Protein AF-A0A235B339-F1 (afdb_monomer)

Sequence (97 aa):
MYTEVELSSSTPFTQLFIEVILLAMRIAAKNSWETRDPQPMLYFLEIWEKLLPDSVLHNILDHIVIPKLTTTIDTWHPRKETVPIHAWLHPWLPLLF

Nearest PDB structures (foldseek):
  8ro2-assembly1_TF  TM=8.134E-01  e=1.464E-03  Homo sapiens
  9esi-assembly1_m  TM=7.866E-01  e=2.943E-02  Schizosaccharomyces pombe

Foldseek 3Di:
DPDDPCVVCCDPVNVVVVVVVLVVVLVCLQPVDDLLDQPVNVVVCVVCVVVDDPVSLVVSCVPHVVVNLVVCVVVDDPVPDPRDNCVRVVVCVVVVD

pLDDT: mean 79.09, std 12.3, range [37.66, 89.88]

Solvent-accessible surface area (backbone atoms only — not comparable to full-atom values): 5986 Å² total; per-residue (Å²): 144,88,84,83,74,65,75,87,66,54,48,73,63,54,50,51,51,50,53,50,50,53,50,52,49,52,54,46,63,61,70,76,46,52,72,83,52,45,61,67,50,52,53,49,49,62,69,42,55,86,77,47,58,68,71,57,54,51,47,47,42,66,72,45,49,48,55,51,46,52,55,47,58,76,69,57,48,90,89,78,53,90,72,61,71,60,79,35,48,54,80,48,47,79,80,75,102

Structure (mmCIF, N/CA/C/O backbone):
data_AF-A0A235B339-F1
#
_entry.id   AF-A0A235B339-F1
#
loop_
_atom_site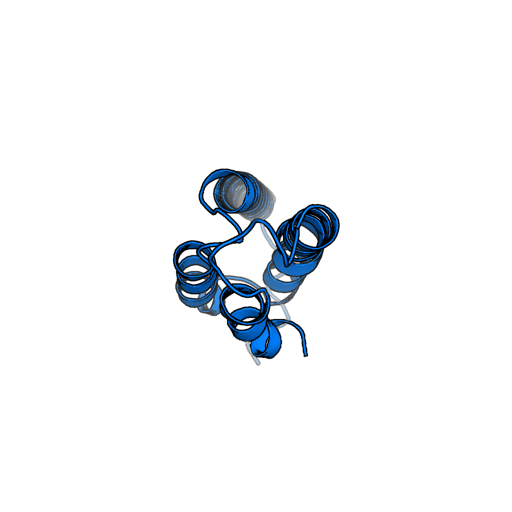.group_PDB
_atom_site.id
_atom_site.type_symbol
_atom_site.label_atom_id
_atom_site.label_alt_id
_atom_site.label_comp_id
_atom_site.label_asym_id
_atom_site.label_entity_id
_atom_site.label_seq_id
_atom_site.pdbx_PDB_ins_code
_atom_site.Cartn_x
_atom_site.Cartn_y
_atom_site.Cartn_z
_atom_site.occupancy
_atom_site.B_iso_or_equiv
_atom_site.auth_seq_id
_atom_site.auth_comp_id
_atom_site.auth_asym_id
_atom_site.auth_atom_id
_atom_site.pdbx_PDB_model_num
ATOM 1 N N . MET A 1 1 ? -28.130 2.184 11.588 1.00 38.97 1 MET A N 1
ATOM 2 C CA . MET A 1 1 ? -28.184 3.263 12.597 1.00 38.97 1 MET A CA 1
ATOM 3 C C . MET A 1 1 ? -27.083 3.087 13.655 1.00 38.97 1 MET A C 1
ATOM 5 O O . MET A 1 1 ? -27.394 3.221 14.824 1.00 38.97 1 MET A O 1
ATOM 9 N N . TYR A 1 2 ? -25.819 2.793 13.284 1.00 37.66 2 TYR A N 1
ATOM 10 C CA . TYR A 1 2 ? -24.742 2.583 14.281 1.00 37.66 2 TYR A CA 1
ATOM 11 C C . TYR A 1 2 ? -23.298 2.899 13.830 1.00 37.66 2 TYR A C 1
ATOM 13 O O . TYR A 1 2 ? -22.376 2.408 14.463 1.00 37.66 2 TYR A O 1
ATOM 21 N N . THR A 1 3 ? -23.034 3.698 12.788 1.00 45.47 3 THR A N 1
ATOM 22 C CA . THR A 1 3 ? -21.622 3.936 12.386 1.00 45.47 3 THR A CA 1
ATOM 23 C C . THR A 1 3 ? -21.245 5.366 12.020 1.00 45.47 3 THR A C 1
ATOM 25 O O . THR A 1 3 ? -20.118 5.587 11.604 1.00 45.47 3 THR A O 1
ATOM 28 N N . GLU A 1 4 ? -22.116 6.357 12.223 1.00 44.16 4 GLU A N 1
ATOM 29 C CA . GLU A 1 4 ? -21.806 7.732 11.786 1.00 44.16 4 GLU A CA 1
ATOM 30 C C . GLU A 1 4 ? -21.756 8.765 12.925 1.00 44.16 4 GLU A C 1
ATOM 32 O O . GLU A 1 4 ? -21.346 9.896 12.706 1.00 44.16 4 GLU A O 1
ATOM 37 N N . VAL A 1 5 ? -22.104 8.381 14.164 1.00 42.84 5 VAL A N 1
ATOM 38 C CA . VAL A 1 5 ? -22.232 9.327 15.297 1.00 42.84 5 VAL A CA 1
ATOM 39 C C . VAL A 1 5 ? -21.091 9.240 16.330 1.00 42.84 5 VAL A C 1
ATOM 41 O O . VAL A 1 5 ? -20.916 10.169 17.110 1.00 42.84 5 VAL A O 1
ATOM 44 N N . GLU A 1 6 ? -20.244 8.203 16.334 1.00 45.28 6 GLU A N 1
ATOM 45 C CA . GLU A 1 6 ? -19.208 8.060 17.384 1.00 45.28 6 GLU A CA 1
ATOM 46 C C . GLU A 1 6 ? -17.814 8.600 17.036 1.00 45.28 6 GLU A C 1
ATOM 48 O O . GLU A 1 6 ? -16.969 8.697 17.925 1.00 45.28 6 GLU A O 1
ATOM 53 N N . LEU A 1 7 ? -17.548 9.041 15.800 1.00 50.28 7 LEU A N 1
ATOM 54 C CA . LEU A 1 7 ? -16.252 9.675 15.516 1.00 50.28 7 LEU A CA 1
ATOM 55 C C . LEU A 1 7 ? -16.191 11.129 16.023 1.00 50.28 7 LEU A C 1
ATOM 57 O O . LEU A 1 7 ? -15.117 11.617 16.364 1.00 50.28 7 LEU A O 1
ATOM 61 N N . SER A 1 8 ? -17.337 11.808 16.159 1.00 44.66 8 SER A N 1
ATOM 62 C CA . SER A 1 8 ? -17.406 13.187 16.673 1.00 44.66 8 SER A CA 1
ATOM 63 C C . SER A 1 8 ? -17.183 13.313 18.187 1.00 44.66 8 SER A C 1
ATOM 65 O O . SER A 1 8 ? -17.058 14.428 18.687 1.00 44.66 8 SER A O 1
ATOM 67 N N . SER A 1 9 ? -17.099 12.197 18.919 1.00 50.50 9 SER A N 1
ATOM 68 C CA . SER A 1 9 ? -16.742 12.155 20.343 1.00 50.50 9 SER A CA 1
ATOM 69 C C . SER A 1 9 ? -15.601 11.175 20.624 1.00 50.50 9 SER A C 1
ATOM 71 O O . SER A 1 9 ? -15.564 10.554 21.688 1.00 50.50 9 SER A O 1
ATOM 73 N N . SER A 1 10 ? -14.669 11.001 19.681 1.00 61.72 10 SER A N 1
ATOM 74 C CA . SER A 1 10 ? -13.427 10.283 19.967 1.00 61.72 10 SER A CA 1
ATOM 75 C C . SER A 1 10 ? -12.718 11.016 21.100 1.00 61.72 10 SER A C 1
ATOM 77 O O . SER A 1 10 ? -12.314 12.170 20.949 1.00 61.72 10 SER A O 1
ATOM 79 N N . THR A 1 11 ? -12.599 10.373 22.261 1.00 75.06 11 THR A N 1
ATOM 80 C CA . THR A 1 11 ? -11.876 10.972 23.384 1.00 75.06 11 THR A CA 1
ATOM 81 C C . THR A 1 11 ? -10.470 11.379 22.915 1.00 75.06 11 THR A C 1
ATOM 83 O O . THR A 1 11 ? -9.895 10.686 22.068 1.00 75.06 11 THR A O 1
ATOM 86 N N . PRO A 1 12 ? -9.876 12.467 23.438 1.00 78.94 12 PRO A N 1
ATOM 87 C CA . PRO A 1 12 ? -8.525 12.882 23.047 1.00 78.94 12 PRO A CA 1
ATOM 88 C C . PRO A 1 12 ? -7.493 11.745 23.141 1.00 78.94 12 PRO A C 1
ATOM 90 O O . PRO A 1 12 ? -6.559 11.673 22.349 1.00 78.94 12 PRO A O 1
ATOM 93 N N . PHE A 1 13 ? -7.707 10.809 24.072 1.00 75.44 13 PHE A N 1
ATOM 94 C CA . PHE A 1 13 ? -6.932 9.578 24.197 1.00 75.44 13 PHE A CA 1
ATOM 95 C C . PHE A 1 13 ? -7.071 8.655 22.977 1.00 75.44 13 PHE A C 1
ATOM 97 O O . PHE A 1 13 ? -6.066 8.207 22.432 1.00 75.44 13 PHE A O 1
ATOM 104 N N . THR A 1 14 ? -8.298 8.389 22.526 1.00 75.81 14 THR A N 1
ATOM 105 C CA . THR A 1 14 ? -8.576 7.566 21.341 1.00 75.81 14 THR A CA 1
ATOM 106 C C . THR A 1 14 ? -7.952 8.173 20.085 1.00 75.81 14 THR A C 1
ATOM 108 O O . THR A 1 14 ? -7.366 7.446 19.286 1.00 75.81 14 THR A O 1
ATOM 111 N N . GLN A 1 15 ? -7.996 9.500 19.939 1.00 80.00 15 GLN A N 1
ATOM 112 C CA . GLN A 1 15 ? -7.364 10.178 18.806 1.00 80.00 15 GLN A CA 1
ATOM 113 C C . GLN A 1 15 ? -5.837 10.041 18.844 1.00 80.00 15 GLN A C 1
ATOM 115 O O . GLN A 1 15 ? -5.239 9.641 17.848 1.00 80.00 15 GLN A O 1
ATOM 120 N N . LEU A 1 16 ? -5.211 10.297 19.998 1.00 82.75 16 LEU A N 1
ATOM 121 C CA . LEU A 1 16 ? -3.765 10.131 20.159 1.00 82.75 16 LEU A CA 1
ATOM 122 C C . LEU A 1 16 ? -3.332 8.686 19.879 1.00 82.75 16 LEU A C 1
ATOM 124 O O . LEU A 1 16 ? -2.331 8.448 19.210 1.00 82.75 16 LEU A O 1
ATOM 128 N N . PHE A 1 17 ? -4.095 7.715 20.378 1.00 77.69 17 PHE A N 1
ATOM 129 C CA . PHE A 1 17 ? -3.827 6.298 20.164 1.00 77.69 17 PHE A CA 1
ATOM 130 C C . PHE A 1 17 ? -3.871 5.930 18.676 1.00 77.69 17 PHE A C 1
ATOM 132 O O . PHE A 1 17 ? -2.947 5.281 18.184 1.00 77.69 17 PHE A O 1
ATOM 139 N N . ILE A 1 18 ? -4.893 6.396 17.948 1.00 77.75 18 ILE A N 1
ATOM 140 C CA . ILE A 1 18 ? -4.988 6.216 16.495 1.00 77.75 18 ILE A CA 1
ATOM 141 C C . ILE A 1 18 ? -3.787 6.872 15.812 1.00 77.75 18 ILE A C 1
ATOM 143 O O . ILE A 1 18 ? -3.087 6.198 15.067 1.00 77.75 18 ILE A O 1
ATOM 147 N N . GLU A 1 19 ? -3.478 8.137 16.098 1.00 82.94 19 GLU A N 1
ATOM 148 C CA . GLU A 1 19 ? -2.344 8.840 15.480 1.00 82.94 19 GLU A CA 1
ATOM 149 C C . GLU A 1 19 ? -1.004 8.117 15.700 1.00 82.94 19 GLU A C 1
ATOM 151 O O . GLU A 1 19 ? -0.210 7.985 14.764 1.00 82.94 19 GLU A O 1
ATOM 156 N N . VAL A 1 20 ? -0.766 7.590 16.904 1.00 84.38 20 VAL A N 1
ATOM 157 C CA . VAL A 1 20 ? 0.449 6.827 17.226 1.00 84.38 20 VAL A CA 1
ATOM 158 C C . VAL A 1 20 ? 0.498 5.505 16.463 1.00 84.38 20 VAL A C 1
ATOM 160 O O . VAL A 1 20 ? 1.545 5.166 15.907 1.00 84.38 20 VAL A O 1
ATOM 163 N N . ILE A 1 21 ? -0.615 4.768 16.394 1.00 80.75 21 ILE A N 1
ATOM 164 C CA . ILE A 1 21 ? -0.692 3.527 15.612 1.00 80.75 21 ILE A CA 1
ATOM 165 C C . ILE A 1 21 ? -0.457 3.818 14.133 1.00 80.75 21 ILE A C 1
ATOM 167 O O . ILE A 1 21 ? 0.359 3.146 13.507 1.00 80.75 21 ILE A O 1
ATOM 171 N N . LEU A 1 22 ? -1.097 4.852 13.586 1.00 78.38 22 LEU A N 1
ATOM 172 C CA . LEU A 1 22 ? -0.909 5.277 12.202 1.00 78.38 22 LEU A CA 1
ATOM 173 C C . LEU A 1 22 ? 0.545 5.632 11.915 1.00 78.38 22 LEU A C 1
ATOM 175 O O . LEU A 1 22 ? 1.094 5.214 10.896 1.00 78.38 22 LEU A O 1
ATOM 179 N N . LEU A 1 23 ? 1.199 6.358 12.819 1.00 82.25 23 LEU A N 1
ATOM 180 C CA . LEU A 1 23 ? 2.610 6.692 12.679 1.00 82.25 23 LEU A CA 1
ATOM 181 C C . LEU A 1 23 ? 3.497 5.439 12.711 1.00 82.25 23 LEU A C 1
ATOM 183 O O . LEU A 1 23 ? 4.357 5.279 11.844 1.00 82.25 23 LEU A O 1
ATOM 187 N N . ALA A 1 24 ? 3.271 4.535 13.666 1.00 82.19 24 ALA A N 1
ATOM 188 C CA . ALA A 1 24 ? 4.014 3.282 13.778 1.00 82.19 24 ALA A CA 1
ATOM 189 C C . ALA A 1 24 ? 3.832 2.405 12.533 1.00 82.19 24 ALA A C 1
ATOM 191 O O . ALA A 1 24 ? 4.805 1.871 12.002 1.00 82.19 24 ALA A O 1
ATOM 192 N N . MET A 1 25 ? 2.607 2.323 12.020 1.00 77.88 25 MET A N 1
ATOM 193 C CA . MET A 1 25 ? 2.280 1.615 10.788 1.00 77.88 25 MET A CA 1
ATOM 194 C C . MET A 1 25 ? 2.960 2.231 9.574 1.00 77.88 25 MET A C 1
ATOM 196 O O . MET A 1 25 ? 3.522 1.498 8.767 1.00 77.88 25 MET A O 1
ATOM 200 N N . ARG A 1 26 ? 2.976 3.564 9.452 1.00 80.19 26 ARG A N 1
ATOM 201 C CA . ARG A 1 26 ? 3.695 4.239 8.364 1.00 80.19 26 ARG A CA 1
ATOM 202 C C . ARG A 1 26 ? 5.192 3.938 8.408 1.00 80.19 26 ARG A C 1
ATOM 204 O O . ARG A 1 26 ? 5.797 3.664 7.373 1.00 80.19 26 ARG A O 1
ATOM 211 N N . ILE A 1 27 ? 5.794 3.967 9.597 1.00 81.50 27 ILE A N 1
ATOM 212 C CA . ILE A 1 27 ? 7.214 3.640 9.787 1.00 81.50 27 ILE A CA 1
ATOM 213 C C . ILE A 1 27 ? 7.474 2.171 9.434 1.00 81.50 27 ILE A C 1
ATOM 215 O O . ILE A 1 27 ? 8.421 1.882 8.701 1.00 81.50 27 ILE A O 1
ATOM 219 N N . ALA A 1 28 ? 6.627 1.259 9.913 1.00 78.75 28 ALA A N 1
ATOM 220 C CA . ALA A 1 28 ? 6.723 -0.163 9.615 1.00 78.75 28 ALA A CA 1
ATOM 221 C C . ALA A 1 28 ? 6.608 -0.411 8.107 1.00 78.75 28 ALA A C 1
ATOM 223 O O . ALA A 1 28 ? 7.553 -0.925 7.524 1.00 78.75 28 ALA A O 1
ATOM 224 N N . ALA A 1 29 ? 5.538 0.058 7.461 1.00 77.25 29 ALA A N 1
ATOM 225 C CA . ALA A 1 29 ? 5.295 -0.075 6.022 1.00 77.25 29 ALA A CA 1
ATOM 226 C C . ALA A 1 29 ? 6.449 0.464 5.1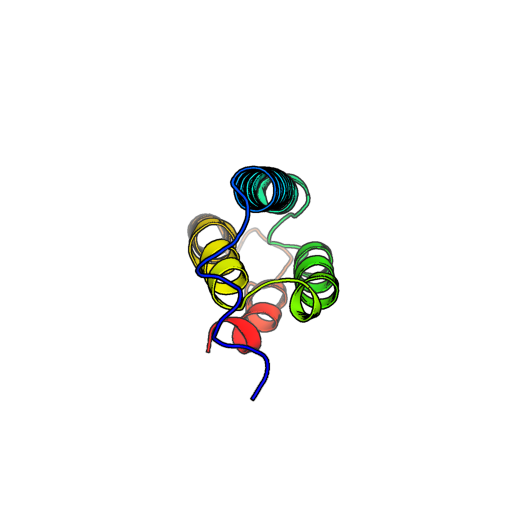62 1.00 77.25 29 ALA A C 1
ATOM 228 O O . ALA A 1 29 ? 6.828 -0.130 4.150 1.00 77.25 29 ALA A O 1
ATOM 229 N N . LYS A 1 30 ? 7.048 1.589 5.568 1.00 79.00 30 LYS A N 1
ATOM 230 C CA . LYS A 1 30 ? 8.195 2.163 4.860 1.00 79.00 30 LYS A CA 1
ATOM 231 C C . LYS A 1 30 ? 9.441 1.278 4.960 1.00 79.00 30 LYS A C 1
ATOM 233 O O . LYS A 1 30 ? 10.143 1.127 3.957 1.00 79.00 30 LYS A O 1
ATOM 238 N N . ASN A 1 31 ? 9.712 0.723 6.141 1.00 78.50 31 ASN A N 1
ATOM 239 C CA . ASN A 1 31 ? 10.979 0.064 6.465 1.00 78.50 31 ASN A CA 1
ATOM 240 C C . ASN A 1 31 ? 10.964 -1.462 6.292 1.00 78.50 31 ASN A C 1
ATOM 242 O O . ASN A 1 31 ? 12.028 -2.052 6.147 1.00 78.50 31 ASN A O 1
ATOM 246 N N . SER A 1 32 ? 9.799 -2.109 6.338 1.00 73.00 32 SER A N 1
ATOM 247 C CA . SER A 1 32 ? 9.690 -3.575 6.388 1.00 73.00 32 SER A CA 1
ATOM 248 C C . SER A 1 32 ? 9.637 -4.255 5.021 1.00 73.00 32 SER A C 1
ATOM 250 O O . SER A 1 32 ? 9.731 -5.476 4.950 1.00 73.00 32 SER A O 1
ATOM 252 N N . TRP A 1 33 ? 9.461 -3.488 3.946 1.00 85.38 33 TRP A N 1
ATOM 253 C CA . TRP A 1 33 ? 9.140 -4.019 2.625 1.00 85.38 33 TRP A CA 1
ATOM 254 C C . TRP A 1 33 ? 10.129 -3.541 1.557 1.00 85.38 33 TRP A C 1
ATOM 256 O O . TRP A 1 33 ? 10.544 -2.387 1.571 1.00 85.38 33 TRP A O 1
ATOM 266 N N . GLU A 1 34 ? 10.479 -4.402 0.605 1.00 84.00 34 GLU A N 1
ATOM 267 C CA . GLU A 1 34 ? 11.226 -4.069 -0.614 1.00 84.00 34 GLU A CA 1
ATOM 268 C C . GLU A 1 34 ? 10.284 -4.193 -1.814 1.00 84.00 34 GLU A C 1
ATOM 270 O O . GLU A 1 34 ? 9.619 -5.210 -1.966 1.00 84.00 34 GLU A O 1
ATOM 275 N N . THR A 1 35 ? 10.245 -3.205 -2.707 1.00 83.75 35 THR A N 1
ATOM 276 C CA . THR A 1 35 ? 9.255 -3.150 -3.803 1.00 83.75 35 THR A CA 1
ATOM 277 C C . THR A 1 35 ? 9.282 -4.346 -4.738 1.00 83.75 35 THR A C 1
ATOM 279 O O . THR A 1 35 ? 8.243 -4.697 -5.289 1.00 83.75 35 THR A O 1
ATOM 282 N N . ARG A 1 36 ? 10.438 -5.000 -4.874 1.00 83.06 36 ARG A N 1
ATOM 283 C CA . ARG A 1 36 ? 10.627 -6.214 -5.682 1.00 83.06 36 ARG A CA 1
ATOM 284 C C . ARG A 1 36 ? 9.993 -7.470 -5.076 1.00 83.06 36 ARG A C 1
ATOM 286 O O . ARG A 1 36 ? 9.802 -8.440 -5.804 1.00 83.06 36 ARG A O 1
ATOM 293 N N . ASP A 1 37 ? 9.656 -7.449 -3.790 1.00 87.00 37 ASP A N 1
ATOM 294 C CA . ASP A 1 37 ? 8.893 -8.492 -3.105 1.00 87.00 37 ASP A CA 1
ATOM 295 C C . ASP A 1 37 ? 7.609 -7.876 -2.530 1.00 87.00 37 ASP A C 1
ATOM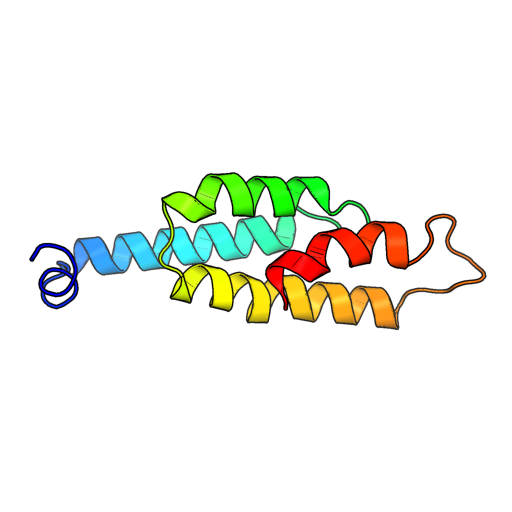 297 O O . ASP A 1 37 ? 7.616 -7.381 -1.408 1.00 87.00 37 ASP A O 1
ATOM 301 N N . PRO A 1 38 ? 6.499 -7.824 -3.285 1.00 86.44 38 PRO A N 1
ATOM 302 C CA . PRO A 1 38 ? 5.282 -7.134 -2.855 1.00 86.44 38 PRO A CA 1
ATOM 303 C C . PRO A 1 38 ? 4.564 -7.823 -1.681 1.00 86.44 38 PRO A C 1
ATOM 305 O O . PRO A 1 38 ? 3.761 -7.194 -0.991 1.00 86.44 38 PRO A O 1
ATOM 308 N N . GLN A 1 39 ? 4.848 -9.102 -1.428 1.00 88.19 39 GLN A N 1
ATOM 309 C CA . GLN A 1 39 ? 4.040 -9.950 -0.554 1.00 88.19 39 GLN A CA 1
ATOM 310 C C . GLN A 1 39 ? 3.975 -9.493 0.917 1.00 88.19 39 GLN A C 1
ATOM 312 O O . GLN A 1 39 ? 2.874 -9.492 1.470 1.00 88.19 39 GLN A O 1
ATOM 317 N N . PRO A 1 40 ? 5.071 -9.043 1.566 1.00 88.56 40 PRO A N 1
ATOM 318 C CA . PRO A 1 40 ? 5.033 -8.596 2.958 1.00 88.56 40 PRO A CA 1
ATOM 319 C C . PRO A 1 40 ? 4.102 -7.401 3.186 1.00 88.56 40 PRO A C 1
ATOM 321 O O . PRO A 1 40 ? 3.383 -7.356 4.184 1.00 88.56 40 PRO A O 1
ATOM 324 N N . MET A 1 41 ? 4.097 -6.437 2.262 1.00 88.44 41 MET A N 1
ATOM 325 C CA . MET A 1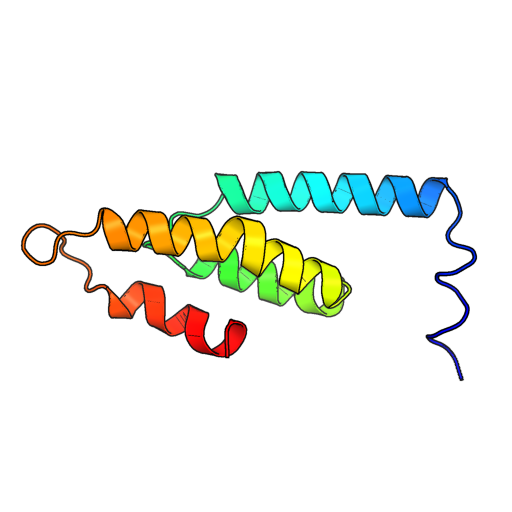 41 ? 3.260 -5.244 2.387 1.00 88.44 41 MET A CA 1
ATOM 326 C C . MET A 1 41 ? 1.810 -5.527 1.990 1.00 88.44 41 MET A C 1
ATOM 328 O O . MET A 1 41 ? 0.906 -5.031 2.651 1.00 88.44 41 MET A O 1
ATOM 332 N N . LEU A 1 42 ? 1.565 -6.364 0.979 1.00 88.56 42 LEU A N 1
ATOM 333 C CA . LEU A 1 42 ? 0.203 -6.792 0.642 1.00 88.56 42 LEU A CA 1
ATOM 334 C C . LEU A 1 42 ? -0.454 -7.559 1.793 1.00 88.56 42 LEU A C 1
ATOM 336 O O . LEU A 1 42 ? -1.581 -7.249 2.162 1.00 88.56 42 LEU A O 1
ATOM 340 N N . TYR A 1 43 ? 0.275 -8.488 2.416 1.00 88.25 43 TYR A N 1
ATOM 341 C CA . TYR A 1 43 ? -0.213 -9.225 3.582 1.00 88.25 43 TYR A CA 1
ATOM 342 C C . TYR A 1 43 ? -0.488 -8.300 4.774 1.00 88.25 43 TYR A C 1
ATOM 344 O O . TYR A 1 43 ? -1.480 -8.459 5.482 1.00 88.25 43 TYR A O 1
ATOM 352 N N . PHE A 1 44 ? 0.364 -7.291 4.982 1.00 86.12 44 PHE A N 1
ATOM 353 C CA . PHE A 1 44 ? 0.105 -6.249 5.970 1.00 86.12 44 PHE A CA 1
ATOM 354 C C . PHE A 1 44 ? -1.210 -5.516 5.668 1.00 86.12 44 PHE A C 1
ATOM 356 O O . PHE A 1 44 ? -2.063 -5.422 6.545 1.00 86.12 44 PHE A O 1
ATOM 363 N N . LEU A 1 45 ? -1.413 -5.044 4.438 1.00 86.69 45 LEU A N 1
ATOM 364 C CA . LEU A 1 45 ? -2.653 -4.361 4.071 1.00 86.69 45 LEU A CA 1
ATOM 365 C C . LEU A 1 45 ? -3.881 -5.265 4.250 1.00 86.69 45 LEU A C 1
ATOM 367 O O . LEU A 1 45 ? -4.851 -4.810 4.837 1.00 86.69 45 LEU A O 1
ATOM 371 N N . GLU A 1 46 ? -3.815 -6.538 3.859 1.00 87.50 46 GLU A N 1
ATOM 372 C CA . GLU A 1 46 ? -4.915 -7.506 4.008 1.00 87.50 46 GLU A CA 1
ATOM 373 C C . GLU A 1 46 ? -5.301 -7.754 5.478 1.00 87.50 46 GLU A C 1
ATOM 375 O O . GLU A 1 46 ? -6.483 -7.775 5.828 1.00 87.50 46 GLU A O 1
ATOM 380 N N . ILE A 1 47 ? -4.319 -7.907 6.376 1.00 87.19 47 ILE A N 1
ATOM 381 C CA . ILE A 1 47 ? -4.595 -8.076 7.813 1.00 87.19 47 ILE A CA 1
ATOM 382 C C . ILE A 1 47 ? -5.271 -6.829 8.386 1.00 87.19 47 ILE A C 1
ATOM 384 O O . ILE A 1 47 ? -6.188 -6.929 9.208 1.00 87.19 47 ILE A O 1
ATOM 388 N N . TRP A 1 48 ? -4.779 -5.656 7.993 1.00 83.06 48 TRP A N 1
ATOM 389 C CA . TRP A 1 48 ? -5.192 -4.390 8.579 1.00 83.06 48 TRP A CA 1
ATOM 390 C C . TRP A 1 48 ? -6.424 -3.779 7.906 1.00 83.06 48 TRP A C 1
ATOM 392 O O . TRP A 1 48 ? -7.075 -2.944 8.527 1.00 83.06 48 TRP A O 1
ATOM 402 N N . GLU A 1 49 ? -6.811 -4.228 6.713 1.00 82.88 49 GLU A N 1
ATOM 403 C CA . GLU A 1 49 ? -7.990 -3.763 5.968 1.00 82.88 49 GLU A CA 1
ATOM 404 C C . GLU A 1 49 ? -9.256 -3.761 6.836 1.00 82.88 49 GLU A C 1
ATOM 406 O O . GLU A 1 49 ? -10.000 -2.789 6.863 1.00 82.88 49 GLU A O 1
ATOM 411 N N . LYS A 1 50 ? -9.464 -4.812 7.639 1.00 80.12 50 LYS A N 1
ATOM 412 C CA . LYS A 1 50 ? -10.651 -4.946 8.506 1.00 80.12 50 LYS A CA 1
ATOM 413 C C . LYS A 1 50 ? -10.628 -4.058 9.752 1.00 80.12 50 LYS A C 1
ATOM 415 O O . LYS A 1 50 ? -11.648 -3.935 10.427 1.00 80.12 50 LYS A O 1
ATOM 420 N N . LEU A 1 51 ? -9.463 -3.524 10.108 1.00 80.44 51 LEU A N 1
ATOM 421 C CA . LEU A 1 51 ? -9.237 -2.745 11.329 1.00 80.44 51 LEU A CA 1
ATOM 422 C C . LEU A 1 51 ? -9.062 -1.253 11.038 1.00 80.44 51 LEU A C 1
ATOM 424 O O . LEU A 1 51 ? -9.220 -0.430 11.940 1.00 80.44 51 LEU A O 1
ATOM 428 N N . LEU A 1 52 ? -8.702 -0.906 9.805 1.00 77.31 52 LEU A N 1
ATOM 429 C CA . LEU A 1 52 ? -8.409 0.456 9.403 1.00 77.31 52 LEU A CA 1
ATOM 430 C C . LEU A 1 52 ? -9.621 1.121 8.757 1.00 77.31 52 LEU A C 1
ATOM 432 O O . LEU A 1 52 ? -10.295 0.512 7.935 1.00 77.31 52 LEU A O 1
ATOM 436 N N . PRO A 1 53 ? -9.855 2.409 9.047 1.00 81.06 53 PRO A N 1
ATOM 437 C CA . PRO A 1 53 ? -10.716 3.226 8.211 1.00 81.06 53 PRO A CA 1
ATOM 438 C C . PRO A 1 53 ? -10.141 3.333 6.794 1.00 81.06 53 PRO A C 1
ATOM 440 O O . PRO A 1 53 ? -8.933 3.538 6.640 1.00 81.06 53 PRO A O 1
ATOM 443 N N . ASP A 1 54 ? -11.000 3.336 5.774 1.00 79.62 54 ASP A N 1
ATOM 444 C CA . ASP A 1 54 ? -10.586 3.464 4.367 1.00 79.62 54 ASP A CA 1
ATOM 445 C C . ASP A 1 54 ? -9.661 4.668 4.135 1.00 79.62 54 ASP A C 1
ATOM 447 O O . ASP A 1 54 ? -8.678 4.582 3.406 1.00 79.62 54 ASP A O 1
ATOM 451 N N . SER A 1 55 ? -9.917 5.794 4.808 1.00 79.00 55 SER A N 1
ATOM 452 C CA . SER A 1 55 ? -9.082 7.006 4.735 1.00 79.00 55 SER A CA 1
ATOM 453 C C . SER A 1 55 ? -7.608 6.749 5.083 1.00 79.00 55 SER A C 1
ATOM 455 O O . SER A 1 55 ? -6.695 7.298 4.461 1.00 79.00 55 SER A O 1
ATOM 457 N N . VAL A 1 56 ? -7.353 5.873 6.054 1.00 80.12 56 VAL A N 1
ATOM 458 C CA . VAL A 1 56 ? -5.994 5.504 6.452 1.00 80.12 56 VAL A CA 1
ATOM 459 C C . VAL A 1 56 ? -5.336 4.644 5.385 1.00 80.12 56 VAL A C 1
ATOM 461 O O . VAL A 1 56 ? -4.167 4.867 5.065 1.00 80.12 56 VAL A O 1
ATOM 464 N N . LEU A 1 57 ? -6.076 3.672 4.850 1.00 83.06 57 LEU A N 1
ATOM 465 C CA . LEU A 1 57 ? -5.590 2.793 3.795 1.00 83.06 57 LEU A CA 1
ATOM 466 C C . LEU A 1 57 ? -5.158 3.614 2.573 1.00 83.06 57 LEU A C 1
ATOM 468 O O . LEU A 1 57 ? -4.018 3.483 2.128 1.00 83.06 57 LEU A O 1
ATOM 472 N N . HIS A 1 58 ? -6.008 4.543 2.124 1.00 84.75 58 HIS A N 1
ATOM 473 C CA . HIS A 1 58 ? -5.680 5.485 1.050 1.00 84.75 58 HIS A CA 1
ATOM 474 C C . HIS A 1 58 ? -4.431 6.307 1.378 1.00 84.75 58 HIS A C 1
ATOM 476 O O . HIS A 1 58 ? -3.528 6.425 0.557 1.00 84.75 58 HIS A O 1
ATOM 482 N N . ASN A 1 59 ? -4.309 6.809 2.610 1.00 84.56 59 ASN A N 1
ATOM 483 C CA . ASN A 1 59 ? -3.132 7.574 3.004 1.00 84.56 59 ASN A CA 1
ATOM 484 C C . ASN A 1 59 ? -1.835 6.747 2.910 1.00 84.56 59 ASN A C 1
ATOM 486 O O . ASN A 1 59 ? -0.820 7.258 2.434 1.00 84.56 59 ASN A O 1
ATOM 490 N N . ILE A 1 60 ? -1.864 5.478 3.331 1.00 85.12 60 ILE A N 1
ATOM 491 C CA . ILE A 1 60 ? -0.721 4.561 3.218 1.00 85.12 60 ILE A CA 1
ATOM 492 C C . ILE A 1 60 ? -0.382 4.300 1.744 1.00 85.12 60 ILE A C 1
ATOM 494 O O . ILE A 1 60 ? 0.796 4.347 1.377 1.00 85.12 60 ILE A O 1
ATOM 498 N N . LEU A 1 61 ? -1.388 4.060 0.900 1.00 87.50 61 LEU A N 1
ATOM 499 C CA . LEU A 1 61 ? -1.190 3.859 -0.534 1.00 87.50 61 LEU A CA 1
ATOM 500 C C . LEU A 1 61 ? -0.536 5.094 -1.175 1.00 87.50 61 LEU A C 1
ATOM 502 O O . LEU A 1 61 ? 0.547 4.982 -1.754 1.00 87.50 61 LEU A O 1
ATOM 506 N N . ASP A 1 62 ? -1.116 6.273 -0.965 1.00 87.94 62 ASP A N 1
ATOM 507 C CA . ASP A 1 62 ? -0.688 7.529 -1.589 1.00 87.94 62 ASP A CA 1
ATOM 508 C C . ASP A 1 62 ? 0.684 8.019 -1.116 1.00 87.94 62 ASP A C 1
ATOM 510 O O . ASP A 1 62 ? 1.465 8.550 -1.905 1.00 87.94 62 ASP A O 1
ATOM 514 N N . HIS A 1 63 ? 1.000 7.859 0.172 1.00 86.06 63 HIS A N 1
ATOM 515 C CA . HIS A 1 63 ? 2.203 8.462 0.763 1.00 86.06 63 HIS A CA 1
ATOM 516 C C . HIS A 1 63 ? 3.364 7.480 0.931 1.00 86.06 63 HIS A C 1
ATOM 518 O O . HIS A 1 63 ? 4.494 7.917 1.163 1.00 86.06 63 HIS A O 1
ATOM 524 N N . ILE A 1 6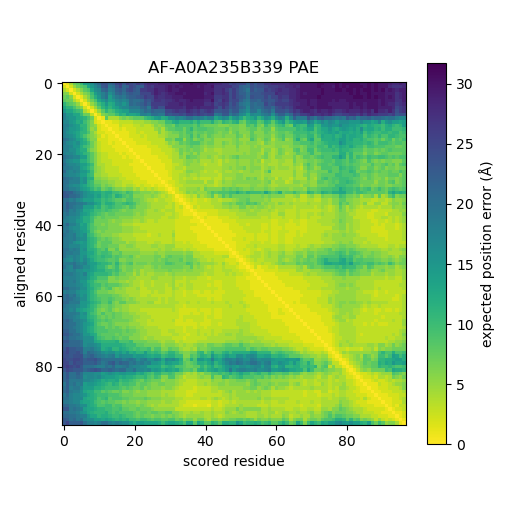4 ? 3.119 6.168 0.849 1.00 86.81 64 ILE A N 1
ATOM 525 C CA . ILE A 1 64 ? 4.156 5.146 1.058 1.00 86.81 64 ILE A CA 1
ATOM 526 C C . ILE A 1 64 ? 4.290 4.253 -0.161 1.00 86.81 64 ILE A C 1
ATOM 528 O O . ILE A 1 64 ? 5.384 4.158 -0.718 1.00 86.81 64 ILE A O 1
ATOM 532 N N . VAL A 1 65 ? 3.203 3.601 -0.572 1.00 88.56 65 VAL A N 1
ATOM 533 C CA . VAL A 1 65 ? 3.261 2.584 -1.628 1.00 88.56 65 VAL A CA 1
ATOM 534 C C . VAL A 1 65 ? 3.561 3.227 -2.977 1.00 88.56 65 VAL A C 1
ATOM 536 O O . VAL A 1 65 ? 4.573 2.887 -3.591 1.00 88.56 65 VAL A O 1
ATOM 539 N N . ILE A 1 66 ? 2.750 4.198 -3.406 1.00 89.50 66 ILE A N 1
ATOM 540 C CA . ILE A 1 66 ? 2.899 4.859 -4.708 1.00 89.50 66 ILE A CA 1
ATOM 541 C C . ILE A 1 66 ? 4.281 5.521 -4.850 1.00 89.50 66 ILE A C 1
ATOM 543 O O . ILE A 1 66 ? 4.982 5.195 -5.808 1.00 89.50 66 ILE A O 1
ATOM 547 N N . PRO A 1 67 ? 4.764 6.368 -3.914 1.00 89.88 67 PRO A N 1
ATOM 548 C CA . PRO A 1 67 ? 6.059 7.029 -4.074 1.00 89.88 67 PRO A CA 1
ATOM 549 C C . PRO A 1 67 ? 7.223 6.039 -4.152 1.00 89.88 67 PRO A C 1
ATOM 551 O O . PRO A 1 67 ? 8.185 6.253 -4.896 1.00 89.88 67 PRO A O 1
ATOM 554 N N . LYS A 1 68 ? 7.140 4.931 -3.406 1.00 88.38 68 LYS A N 1
ATOM 555 C CA . LYS A 1 68 ? 8.183 3.904 -3.389 1.00 88.38 68 LYS A CA 1
ATOM 556 C C . LYS A 1 68 ? 8.171 3.064 -4.666 1.00 88.38 68 LYS A C 1
ATOM 558 O O . LYS A 1 68 ? 9.244 2.771 -5.200 1.00 88.38 68 LYS A O 1
ATOM 563 N N . LEU A 1 69 ? 6.986 2.734 -5.187 1.00 88.75 69 LEU A N 1
ATOM 564 C CA . LEU A 1 69 ? 6.832 2.094 -6.494 1.00 88.75 69 LEU A CA 1
ATOM 565 C C . LEU A 1 69 ? 7.401 2.986 -7.596 1.00 88.75 69 LEU A C 1
ATOM 567 O O . LEU A 1 69 ? 8.280 2.529 -8.316 1.00 88.75 69 LEU A O 1
ATOM 571 N N . THR A 1 70 ? 7.002 4.258 -7.668 1.00 89.00 70 THR A N 1
ATOM 572 C CA . THR A 1 70 ? 7.517 5.218 -8.660 1.00 89.00 70 THR A CA 1
ATOM 573 C C . THR A 1 70 ? 9.041 5.319 -8.611 1.00 89.00 70 THR A C 1
ATOM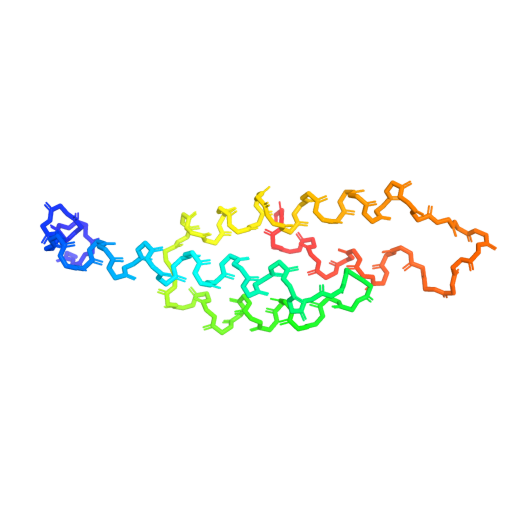 575 O O . THR A 1 70 ? 9.698 5.122 -9.626 1.00 89.00 70 THR A O 1
ATOM 578 N N . THR A 1 71 ? 9.623 5.485 -7.419 1.00 88.88 71 THR A N 1
ATOM 579 C CA . THR A 1 71 ? 11.090 5.527 -7.248 1.00 88.88 71 THR A CA 1
ATOM 580 C C . THR A 1 71 ? 11.769 4.243 -7.748 1.00 88.88 71 THR A C 1
ATOM 582 O O . THR A 1 71 ? 12.847 4.279 -8.345 1.00 88.88 71 THR A O 1
ATOM 585 N N . THR A 1 72 ? 11.150 3.085 -7.514 1.00 86.69 72 THR A N 1
ATOM 586 C CA . THR A 1 72 ? 11.689 1.799 -7.978 1.00 86.69 72 THR A CA 1
ATOM 587 C C . THR A 1 72 ? 11.571 1.671 -9.491 1.00 86.69 72 THR A C 1
ATOM 589 O O . THR A 1 72 ? 12.519 1.231 -10.126 1.00 86.69 72 THR A O 1
ATOM 592 N N . ILE A 1 73 ? 10.446 2.083 -10.076 1.00 88.06 73 ILE A N 1
ATOM 593 C CA . ILE A 1 73 ? 10.227 2.099 -11.527 1.00 88.06 73 ILE A CA 1
ATOM 594 C C . ILE A 1 73 ? 11.257 3.009 -12.209 1.00 88.06 73 ILE A C 1
ATOM 596 O O . ILE A 1 73 ? 11.872 2.594 -13.188 1.00 88.06 73 ILE A O 1
ATOM 600 N N . ASP A 1 74 ? 11.498 4.203 -11.665 1.00 86.81 74 ASP A N 1
ATOM 601 C CA . ASP A 1 74 ? 12.452 5.174 -12.217 1.00 86.81 74 ASP A CA 1
ATOM 602 C C . ASP A 1 74 ? 13.899 4.661 -12.188 1.00 86.81 74 ASP A C 1
ATOM 604 O O . ASP A 1 74 ? 14.705 4.971 -13.067 1.00 86.81 74 ASP A O 1
ATOM 608 N N . THR A 1 75 ? 14.236 3.858 -11.179 1.00 86.12 75 THR A N 1
ATOM 609 C CA . THR A 1 75 ? 15.566 3.245 -11.030 1.00 86.12 75 THR A CA 1
ATOM 610 C C . THR A 1 75 ? 15.677 1.871 -11.688 1.00 86.12 75 THR A C 1
ATOM 612 O O . THR A 1 75 ? 16.782 1.334 -11.799 1.00 86.12 75 THR A O 1
ATOM 615 N N . TRP A 1 76 ? 14.560 1.308 -12.157 1.00 85.06 76 TRP A N 1
ATOM 616 C CA . TRP A 1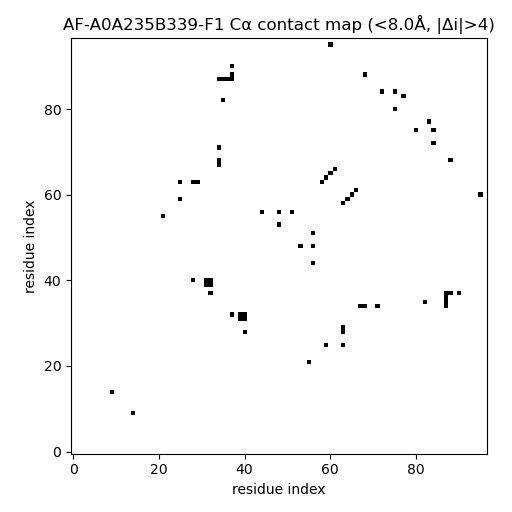 76 ? 14.523 -0.017 -12.755 1.00 85.06 76 TRP A CA 1
ATOM 617 C C . TRP A 1 76 ? 15.180 -0.015 -14.135 1.00 85.06 76 TRP A C 1
ATOM 619 O O . TRP A 1 76 ? 14.918 0.828 -14.999 1.00 85.06 76 TRP A O 1
ATOM 629 N N . HIS A 1 77 ? 16.039 -1.005 -14.372 1.00 80.19 77 HIS A N 1
ATOM 630 C CA . HIS A 1 77 ? 16.756 -1.135 -15.636 1.00 80.19 77 HIS A CA 1
ATOM 631 C C . HIS A 1 77 ? 16.454 -2.470 -16.338 1.00 80.19 77 HIS A C 1
ATOM 633 O O . HIS A 1 77 ? 16.981 -3.507 -15.922 1.00 80.19 77 HIS A O 1
ATOM 639 N N . PRO A 1 78 ? 15.737 -2.462 -17.485 1.00 75.75 78 PRO A N 1
ATOM 640 C CA . PRO A 1 78 ? 15.266 -3.678 -18.165 1.00 75.75 78 PRO A CA 1
ATOM 641 C C . PRO A 1 78 ? 16.378 -4.626 -18.621 1.00 75.75 78 PRO A C 1
ATOM 643 O O . PRO A 1 78 ? 16.133 -5.797 -18.875 1.00 75.75 78 PRO A O 1
ATOM 646 N N . ARG A 1 79 ? 17.603 -4.113 -18.780 1.00 74.06 79 ARG A N 1
ATOM 647 C CA . ARG A 1 79 ? 18.756 -4.882 -19.271 1.00 74.06 79 ARG A CA 1
ATOM 648 C C . ARG A 1 79 ? 19.650 -5.434 -18.160 1.00 74.06 79 ARG A C 1
ATOM 650 O O . ARG A 1 79 ? 20.565 -6.189 -18.468 1.00 74.06 79 ARG A O 1
ATOM 657 N N . LYS A 1 80 ? 19.455 -5.005 -16.909 1.00 73.19 80 LYS A N 1
ATOM 658 C CA . LYS A 1 80 ? 20.326 -5.362 -15.774 1.00 73.19 80 LYS A CA 1
ATOM 659 C C . LYS A 1 80 ? 19.608 -6.183 -14.711 1.00 73.19 80 LYS A C 1
ATOM 661 O O . LYS A 1 80 ? 20.265 -6.924 -13.989 1.00 73.19 80 LYS A O 1
ATOM 666 N N . GLU A 1 81 ? 18.293 -6.041 -14.603 1.00 75.25 81 GLU A N 1
ATOM 667 C CA . GLU A 1 81 ? 17.512 -6.724 -13.577 1.00 75.25 81 GLU A CA 1
ATOM 668 C C . GLU A 1 81 ? 16.937 -8.048 -14.078 1.00 75.25 81 GLU A C 1
ATOM 670 O O . GLU A 1 81 ? 16.486 -8.169 -15.214 1.00 75.25 81 GLU A O 1
ATOM 675 N N . THR A 1 82 ? 16.967 -9.051 -13.201 1.00 76.06 82 THR A N 1
ATOM 676 C CA . THR A 1 82 ? 16.491 -10.416 -13.462 1.00 76.06 82 THR A CA 1
ATOM 677 C C . THR A 1 82 ? 14.985 -10.568 -13.280 1.00 76.06 82 THR A C 1
ATOM 679 O O . THR A 1 82 ? 14.393 -11.478 -13.857 1.00 76.06 82 THR A O 1
ATOM 682 N N . VAL A 1 83 ? 14.356 -9.687 -12.496 1.00 79.06 83 VAL A N 1
ATOM 683 C CA . VAL A 1 83 ? 12.913 -9.709 -12.243 1.00 79.06 83 VAL A CA 1
ATOM 684 C C . VAL A 1 83 ? 12.223 -8.696 -13.161 1.00 79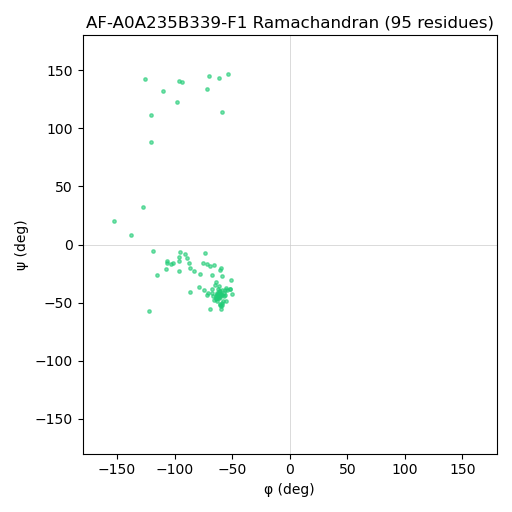.06 83 VAL A C 1
ATOM 686 O O . VAL A 1 83 ? 12.557 -7.505 -13.124 1.00 79.06 83 VAL A O 1
ATOM 689 N N . PRO A 1 84 ? 11.259 -9.130 -13.991 1.00 83.38 84 PRO A N 1
ATOM 690 C CA . PRO A 1 84 ? 10.535 -8.219 -14.859 1.00 83.38 84 PRO A CA 1
ATOM 691 C C . PRO A 1 84 ? 9.609 -7.310 -14.043 1.00 83.38 84 PRO A C 1
ATOM 693 O O . PRO A 1 84 ? 9.004 -7.736 -13.062 1.00 83.38 84 PRO A O 1
ATOM 696 N N . ILE A 1 85 ? 9.455 -6.062 -14.491 1.00 84.12 85 ILE A N 1
ATOM 697 C CA . ILE A 1 85 ? 8.684 -5.013 -13.800 1.00 84.12 85 ILE A CA 1
ATOM 698 C C . ILE A 1 85 ? 7.252 -5.428 -13.425 1.00 84.12 85 ILE A C 1
ATOM 700 O O . ILE A 1 85 ? 6.765 -5.115 -12.344 1.00 84.12 85 ILE A O 1
ATOM 704 N N . HIS A 1 86 ? 6.579 -6.191 -14.289 1.00 83.06 86 HIS A N 1
ATOM 705 C CA . HIS A 1 86 ? 5.198 -6.611 -14.056 1.00 83.06 86 HIS A CA 1
ATOM 706 C C . HIS A 1 86 ? 5.056 -7.593 -12.885 1.00 83.06 86 HIS A C 1
ATOM 708 O O . HIS A 1 86 ? 3.991 -7.633 -12.278 1.00 83.06 86 HIS A O 1
ATOM 714 N N . ALA A 1 87 ? 6.100 -8.361 -12.550 1.00 85.50 87 ALA A N 1
ATOM 715 C CA . ALA A 1 87 ? 6.024 -9.377 -11.501 1.00 85.50 87 ALA A CA 1
ATOM 716 C C . ALA A 1 87 ? 5.770 -8.761 -10.119 1.00 85.50 87 ALA A C 1
ATOM 718 O O . ALA A 1 87 ? 5.042 -9.334 -9.314 1.00 85.50 87 ALA A O 1
ATOM 719 N N . TRP A 1 88 ? 6.328 -7.576 -9.869 1.00 87.44 88 TRP A N 1
ATOM 720 C CA . TRP A 1 88 ? 6.144 -6.860 -8.611 1.00 87.44 88 TRP A CA 1
ATOM 721 C C . TRP A 1 88 ? 5.150 -5.701 -8.702 1.00 87.44 88 TRP A C 1
ATOM 723 O O . TRP A 1 88 ? 4.656 -5.270 -7.666 1.00 87.44 88 TRP A O 1
ATOM 733 N N . LEU A 1 89 ? 4.809 -5.224 -9.906 1.00 88.31 89 LEU A N 1
ATOM 734 C CA . LEU A 1 89 ? 3.830 -4.148 -10.100 1.00 88.31 89 LEU A CA 1
ATOM 735 C C . LEU A 1 89 ? 2.379 -4.651 -10.192 1.00 88.31 89 LEU A C 1
ATOM 737 O O . LEU A 1 89 ? 1.485 -4.033 -9.622 1.00 88.31 89 LEU A O 1
ATOM 741 N N . HIS A 1 90 ? 2.133 -5.769 -10.884 1.00 89.12 90 HIS A N 1
ATOM 742 C CA . HIS A 1 90 ? 0.780 -6.298 -11.103 1.00 89.12 90 HIS A CA 1
ATOM 743 C C . HIS A 1 90 ? -0.013 -6.551 -9.806 1.00 89.12 90 HIS A C 1
ATOM 745 O O . HIS A 1 90 ? -1.201 -6.230 -9.781 1.00 89.12 90 HIS A O 1
ATOM 751 N N . PRO A 1 91 ? 0.598 -7.057 -8.714 1.00 89.38 91 PRO A N 1
ATOM 752 C CA . PRO A 1 91 ? -0.111 -7.264 -7.450 1.00 89.38 91 PRO A CA 1
ATOM 753 C C . PRO A 1 91 ? -0.711 -5.996 -6.823 1.00 89.38 91 PRO A C 1
ATOM 755 O O . PRO A 1 91 ? -1.623 -6.103 -6.013 1.00 89.38 91 PRO A O 1
ATOM 758 N N . TRP A 1 92 ? -0.235 -4.806 -7.200 1.00 88.44 92 TRP A N 1
ATOM 759 C CA . TRP A 1 92 ? -0.746 -3.530 -6.686 1.00 88.44 92 TRP A CA 1
ATOM 760 C C . TRP A 1 92 ? -1.945 -2.995 -7.462 1.00 88.44 92 TRP A C 1
ATOM 762 O O . TRP A 1 92 ? -2.683 -2.172 -6.933 1.00 88.44 92 TRP A O 1
ATOM 772 N N . LEU A 1 93 ? -2.160 -3.449 -8.701 1.00 85.69 93 LEU A N 1
ATOM 773 C CA . LEU A 1 93 ? -3.221 -2.922 -9.562 1.00 85.69 93 LEU A CA 1
ATOM 774 C C . LEU A 1 93 ? -4.622 -3.005 -8.932 1.00 85.69 93 LEU A C 1
ATOM 776 O O . LEU A 1 93 ? -5.315 -1.995 -8.994 1.00 85.69 93 LEU A O 1
ATOM 780 N N . PRO A 1 94 ? -5.033 -4.111 -8.276 1.00 85.44 94 PRO A N 1
ATOM 781 C CA . PRO A 1 94 ? -6.362 -4.201 -7.663 1.00 85.44 94 PRO A CA 1
ATOM 782 C C . PRO A 1 94 ? -6.586 -3.245 -6.483 1.00 85.44 94 PRO A C 1
ATOM 784 O O . PRO A 1 94 ? -7.721 -3.045 -6.077 1.00 85.44 94 PRO A O 1
ATOM 787 N N . LEU A 1 95 ? -5.513 -2.709 -5.891 1.00 80.62 95 LEU A N 1
ATOM 788 C CA . LEU A 1 95 ? -5.581 -1.786 -4.753 1.00 80.62 95 LEU A CA 1
ATOM 789 C C . LEU A 1 95 ? -5.515 -0.316 -5.186 1.00 80.62 95 LEU A C 1
ATOM 791 O O . LEU A 1 95 ? -5.771 0.570 -4.378 1.00 80.62 95 LEU A O 1
ATOM 795 N N . LEU A 1 96 ? -5.114 -0.058 -6.433 1.00 77.75 96 LEU A N 1
ATOM 796 C CA . LEU A 1 96 ? -4.905 1.286 -6.973 1.00 77.75 96 LEU A CA 1
ATOM 797 C C . LEU A 1 96 ? -6.003 1.716 -7.960 1.00 77.75 96 LEU A C 1
ATOM 799 O O . LEU A 1 96 ? -6.078 2.907 -8.263 1.00 77.75 96 LEU A O 1
ATOM 803 N N . PHE A 1 97 ? -6.816 0.782 -8.473 1.00 64.19 97 PHE A N 1
ATOM 804 C CA . PHE A 1 97 ? -7.818 1.017 -9.521 1.00 64.19 97 PHE A CA 1
ATOM 805 C C . PHE A 1 97 ? -9.139 0.298 -9.257 1.00 64.19 97 PHE A C 1
ATOM 807 O O . PHE A 1 97 ? -9.093 -0.879 -8.837 1.00 64.19 97 PHE A O 1
#

Radius of gyration: 16.44 Å; Cα contacts (8 Å, |Δi|>4): 36; chains: 1; bounding box: 48×24×44 Å

InterPro domains:
  IPR022783 GCF, C-terminal [PF07842] (7-96)
  IPR045211 TFP11/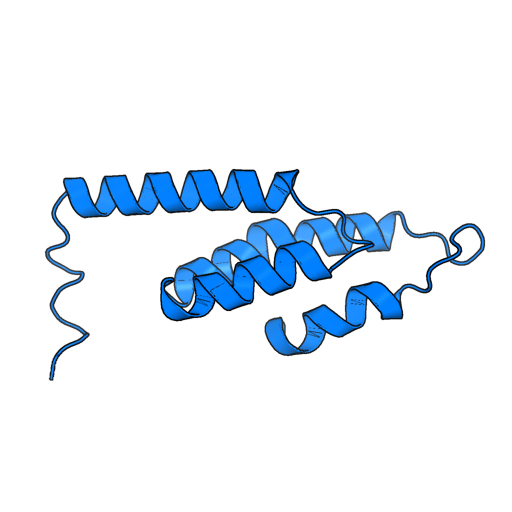STIP/Ntr1 [PTHR23329] (8-96)

Mean predicted aligned error: 8.45 Å

Organism: NCBI:txid1642702

Secondary structure (DSSP, 8-state):
--SSSSGGG--HHHHHHHHHHHHHHHHHHHHS--TT--HHHHHHHHHHHTTS-HHHHHHHIIIIIHHHHHHHHHH--TTT-SS-HHHHHGGGHHHH-